Protein AF-A0A3P7IDC6-F1 (afdb_monomer_lite)

pLDDT: mean 89.92, std 10.46, range [49.69, 98.38]

Structure (mmCIF, N/CA/C/O backbone):
data_AF-A0A3P7IDC6-F1
#
_entry.id   AF-A0A3P7IDC6-F1
#
loop_
_atom_site.group_PDB
_atom_site.id
_atom_site.type_symbol
_atom_site.label_atom_id
_atom_site.label_alt_id
_atom_site.label_comp_id
_atom_site.label_asym_id
_atom_site.label_entity_id
_atom_site.label_seq_id
_atom_site.pdbx_PDB_ins_code
_atom_site.Cartn_x
_atom_site.Cartn_y
_atom_site.Cartn_z
_atom_site.occupancy
_atom_site.B_iso_or_equiv
_atom_site.auth_seq_id
_atom_site.auth_comp_id
_atom_site.auth_asym_id
_atom_site.auth_atom_id
_atom_site.pdbx_PDB_model_num
ATOM 1 N N . MET A 1 1 ? -12.350 12.494 -25.969 1.00 52.00 1 MET A N 1
ATOM 2 C CA . MET A 1 1 ? -11.230 13.427 -26.217 1.00 52.00 1 MET A CA 1
ATOM 3 C C . MET A 1 1 ? -10.038 12.573 -26.587 1.00 52.00 1 MET A C 1
ATOM 5 O O . MET A 1 1 ? -9.746 11.669 -25.822 1.00 52.00 1 MET A O 1
ATOM 9 N N . ASN A 1 2 ? -9.432 12.765 -27.758 1.00 49.69 2 ASN A N 1
ATOM 10 C CA . ASN A 1 2 ? -8.224 12.028 -28.135 1.00 49.69 2 ASN A CA 1
ATOM 11 C C . ASN A 1 2 ? -7.031 12.700 -27.450 1.00 49.69 2 ASN A C 1
ATOM 13 O O . ASN A 1 2 ? -6.863 13.905 -27.616 1.00 49.69 2 ASN A O 1
ATOM 17 N N . ASN A 1 3 ? -6.226 11.954 -26.692 1.00 56.03 3 ASN A N 1
ATOM 18 C CA . ASN A 1 3 ? -4.842 12.352 -26.443 1.00 56.03 3 ASN A CA 1
ATOM 19 C C . ASN A 1 3 ? -4.090 11.945 -27.713 1.00 56.03 3 ASN A C 1
ATOM 21 O O . ASN A 1 3 ? -3.964 10.740 -27.942 1.00 56.03 3 ASN A O 1
ATOM 25 N N . PRO A 1 4 ? -3.709 12.873 -28.605 1.00 55.84 4 PRO A N 1
ATOM 26 C CA . PRO A 1 4 ? -2.826 12.504 -29.698 1.00 55.84 4 PRO A CA 1
ATOM 27 C C . PRO A 1 4 ? -1.549 11.978 -29.039 1.00 55.84 4 PRO A C 1
ATOM 29 O O . PRO A 1 4 ? -0.903 12.714 -28.300 1.00 55.84 4 PRO A O 1
ATOM 32 N N . SER A 1 5 ? -1.270 10.684 -29.200 1.00 63.78 5 SER A N 1
ATOM 33 C CA . SER A 1 5 ? -0.071 10.041 -28.668 1.00 63.78 5 SER A CA 1
ATOM 34 C C . SER A 1 5 ? 1.147 10.720 -29.283 1.00 63.78 5 SER A C 1
ATOM 36 O O . SER A 1 5 ? 1.557 10.403 -30.396 1.00 63.78 5 SER A O 1
ATOM 38 N N . GLU A 1 6 ? 1.685 11.712 -28.587 1.00 76.12 6 GLU A N 1
ATOM 39 C CA . GLU A 1 6 ? 2.978 12.294 -28.898 1.00 76.12 6 GLU A CA 1
ATOM 40 C C . GLU A 1 6 ? 3.994 11.378 -28.234 1.00 76.12 6 GLU A C 1
ATOM 42 O O . GLU A 1 6 ? 4.300 11.548 -27.057 1.00 76.12 6 GLU A O 1
ATOM 47 N N . GLU A 1 7 ? 4.466 10.359 -28.956 1.00 83.38 7 GLU A N 1
ATOM 48 C CA . GLU A 1 7 ? 5.565 9.530 -28.467 1.00 83.38 7 GLU A CA 1
ATOM 49 C C . GLU A 1 7 ? 6.731 10.446 -28.069 1.00 83.38 7 GLU A C 1
ATOM 51 O O . GLU A 1 7 ? 7.390 11.065 -28.909 1.00 83.38 7 GLU A O 1
ATOM 56 N N . LYS A 1 8 ? 6.949 10.587 -26.761 1.00 92.06 8 LYS A N 1
ATOM 57 C CA . LYS A 1 8 ? 7.948 11.488 -26.197 1.00 92.06 8 LYS A CA 1
ATOM 58 C C . LYS A 1 8 ? 8.997 10.647 -25.511 1.00 92.06 8 LYS A C 1
ATOM 60 O O . LYS A 1 8 ? 8.681 9.924 -24.576 1.00 92.06 8 LYS A O 1
ATOM 65 N N . TYR A 1 9 ? 10.249 10.792 -25.928 1.00 95.00 9 TYR A N 1
ATOM 66 C CA . TYR A 1 9 ? 11.346 10.006 -25.381 1.00 95.00 9 TYR A CA 1
ATOM 67 C C . TYR A 1 9 ? 12.306 10.850 -24.545 1.00 95.00 9 TYR A C 1
ATOM 69 O O . TYR A 1 9 ? 12.718 11.935 -24.956 1.00 95.00 9 TYR A O 1
ATOM 77 N N . VAL A 1 10 ? 12.693 10.328 -23.380 1.00 94.88 10 VAL A N 1
ATOM 78 C CA . VAL A 1 10 ? 13.783 10.851 -22.543 1.00 94.88 10 VAL A CA 1
ATOM 79 C C . VAL A 1 10 ? 14.704 9.686 -22.213 1.00 94.88 10 VAL A C 1
ATOM 81 O O . VAL A 1 10 ? 14.255 8.670 -21.693 1.00 94.88 10 VAL A O 1
ATOM 84 N N . ASN A 1 11 ? 15.990 9.806 -22.554 1.00 94.88 11 ASN A N 1
ATOM 85 C CA . ASN A 1 11 ? 16.990 8.743 -22.377 1.00 94.88 11 ASN A CA 1
ATOM 86 C C . ASN A 1 11 ? 16.571 7.382 -22.975 1.00 94.88 11 ASN A C 1
ATOM 88 O O . ASN A 1 11 ? 16.894 6.334 -22.429 1.00 94.88 11 ASN A O 1
ATOM 92 N N . GLY A 1 12 ? 15.833 7.397 -24.090 1.00 94.31 12 GLY A N 1
ATOM 93 C CA . GLY A 1 12 ? 15.345 6.185 -24.758 1.00 94.31 12 GLY A CA 1
ATOM 94 C C . GLY A 1 12 ? 14.049 5.597 -24.187 1.00 94.31 12 GLY A C 1
ATOM 95 O O . GLY A 1 12 ? 13.524 4.649 -24.764 1.00 94.31 12 GLY A O 1
ATOM 96 N N . TRP A 1 13 ? 13.481 6.176 -23.126 1.00 95.69 13 TRP A N 1
ATOM 97 C CA . TRP A 1 13 ? 12.217 5.732 -22.531 1.00 95.69 13 TRP A CA 1
ATOM 98 C C . TRP A 1 13 ? 11.046 6.583 -23.001 1.00 95.69 13 TRP A C 1
ATOM 100 O O . TRP A 1 13 ? 11.150 7.810 -23.001 1.00 95.69 13 TRP A O 1
ATOM 110 N N . ASN A 1 14 ? 9.933 5.944 -23.378 1.00 94.00 14 ASN A N 1
ATOM 111 C CA . ASN A 1 14 ? 8.694 6.658 -23.674 1.00 94.00 14 ASN A CA 1
ATOM 112 C C . ASN A 1 14 ? 8.110 7.199 -22.363 1.00 94.00 14 ASN A C 1
ATOM 114 O O . ASN A 1 14 ? 7.761 6.426 -21.474 1.00 94.00 14 ASN A O 1
ATOM 118 N N . VAL A 1 15 ? 8.021 8.521 -22.261 1.00 93.81 15 VAL A N 1
ATOM 119 C CA . VAL A 1 15 ? 7.498 9.260 -21.109 1.00 93.81 15 VAL A CA 1
ATOM 120 C C . VAL A 1 15 ? 6.136 9.895 -21.385 1.00 93.81 15 VAL A C 1
ATOM 122 O O . VAL A 1 15 ? 5.702 10.769 -20.633 1.00 93.81 15 VAL A O 1
ATOM 125 N N . ASP A 1 16 ? 5.474 9.515 -22.478 1.00 91.69 16 ASP A N 1
ATOM 126 C CA . ASP A 1 16 ? 4.113 9.965 -22.741 1.00 91.69 16 ASP A CA 1
ATOM 127 C C . ASP A 1 16 ? 3.129 9.335 -21.750 1.00 91.69 16 ASP A C 1
ATOM 129 O O . ASP A 1 16 ? 3.219 8.162 -21.378 1.00 91.69 16 ASP A O 1
ATOM 133 N N . PHE A 1 17 ? 2.174 10.143 -21.311 1.00 89.38 17 PHE A N 1
ATOM 134 C CA . PHE A 1 17 ? 1.087 9.712 -20.451 1.00 89.38 17 PHE A CA 1
ATOM 135 C C . PHE A 1 17 ? -0.136 10.582 -20.700 1.00 89.38 17 PHE A C 1
ATOM 137 O O . PHE A 1 17 ? -0.076 11.683 -21.252 1.00 89.38 17 PHE A O 1
ATOM 144 N N . TRP A 1 18 ? -1.281 10.084 -20.255 1.00 86.00 18 TRP A N 1
ATOM 145 C CA . TRP A 1 18 ? -2.536 10.789 -20.415 1.00 86.00 18 TRP A CA 1
ATOM 146 C C . TRP A 1 18 ? -2.567 12.074 -19.569 1.00 86.00 18 TRP A C 1
ATOM 148 O O . TRP A 1 18 ? -2.647 12.022 -18.343 1.00 86.00 18 TRP A O 1
ATOM 158 N N . LYS A 1 19 ? -2.523 13.240 -20.225 1.00 84.38 19 LYS A N 1
ATOM 159 C CA . LYS A 1 19 ? -2.417 14.554 -19.556 1.00 84.38 19 LYS A CA 1
ATOM 160 C C . LYS A 1 19 ? -3.728 15.035 -18.914 1.00 84.38 19 LYS A C 1
ATOM 162 O O . LYS A 1 19 ? -3.704 15.951 -18.097 1.00 84.38 19 LYS A O 1
ATOM 167 N N . PHE A 1 20 ? -4.870 14.445 -19.272 1.00 84.50 20 PHE A N 1
ATOM 168 C CA . PHE A 1 20 ? -6.192 14.916 -18.844 1.00 84.50 20 PHE A CA 1
ATOM 169 C C . PHE A 1 20 ? -6.854 13.975 -17.841 1.00 84.50 20 PHE A C 1
ATOM 171 O O . PHE A 1 20 ? -7.368 12.924 -18.202 1.00 84.50 20 PHE A O 1
ATOM 178 N N . VAL A 1 21 ? -6.936 14.365 -16.577 1.00 79.56 21 VAL A N 1
ATOM 179 C CA . VAL A 1 21 ? -7.645 13.556 -15.579 1.00 79.56 21 VAL A CA 1
ATOM 180 C C . VAL A 1 21 ? -9.143 13.858 -15.630 1.00 79.56 21 VAL A C 1
ATOM 182 O O . VAL A 1 21 ? -9.556 14.993 -15.397 1.00 79.56 21 VAL A O 1
ATOM 185 N N . ASP A 1 22 ? -9.969 12.842 -15.893 1.00 79.31 22 ASP A N 1
ATOM 186 C CA . ASP A 1 22 ? -11.416 12.936 -15.672 1.00 79.31 22 ASP A CA 1
ATOM 187 C C . ASP A 1 22 ? -11.708 12.807 -14.171 1.00 79.31 22 ASP A C 1
ATOM 189 O O . ASP A 1 22 ? -11.886 11.714 -13.629 1.00 79.31 22 ASP A O 1
ATOM 193 N N . VAL A 1 23 ? -11.753 13.950 -13.485 1.00 75.00 23 VAL A N 1
ATOM 194 C CA . VAL A 1 23 ? -12.101 14.033 -12.058 1.00 75.00 23 VAL A CA 1
ATOM 195 C C . VAL A 1 23 ? -13.480 13.444 -11.743 1.00 75.00 23 VAL A C 1
ATOM 197 O O . VAL A 1 23 ? -13.696 12.975 -10.624 1.00 75.00 23 VAL A O 1
ATOM 200 N N . GLY A 1 24 ? -14.395 13.398 -12.718 1.00 73.06 24 GLY A N 1
ATOM 201 C CA . GLY A 1 24 ? -15.711 12.787 -12.561 1.00 73.06 24 GLY A CA 1
ATOM 202 C C . GLY A 1 24 ? -15.651 11.269 -12.394 1.00 73.06 24 GLY A C 1
ATOM 203 O O . GLY A 1 24 ? -16.515 10.706 -11.724 1.00 73.06 24 GLY A O 1
ATOM 204 N N . GLN A 1 25 ? -14.630 10.591 -12.933 1.00 67.06 25 GLN A N 1
ATOM 205 C CA . GLN A 1 25 ? -14.412 9.165 -12.663 1.00 67.06 25 GLN A CA 1
ATOM 206 C C . GLN A 1 25 ? -13.895 8.918 -11.246 1.00 67.06 25 GLN A C 1
ATOM 208 O O . GLN A 1 25 ? -14.379 8.000 -10.585 1.00 67.06 25 GLN A O 1
ATOM 213 N N . SER A 1 26 ? -12.979 9.752 -10.749 1.00 62.59 26 SER A N 1
ATOM 214 C CA . SER A 1 26 ? -12.437 9.619 -9.388 1.00 62.59 26 SER A CA 1
ATOM 215 C C . SER A 1 26 ? -13.513 9.783 -8.309 1.00 62.59 26 SER A C 1
ATOM 217 O O . SER A 1 26 ? -13.454 9.123 -7.277 1.00 62.59 26 SER A O 1
ATOM 219 N N . GLN A 1 27 ? -14.541 10.601 -8.562 1.00 62.53 27 GLN A N 1
ATOM 220 C CA . GLN A 1 27 ? -15.673 10.802 -7.646 1.00 62.53 27 GLN A CA 1
ATOM 221 C C . GLN A 1 27 ? -16.686 9.643 -7.621 1.00 62.53 27 GLN A C 1
ATOM 223 O O . GLN A 1 27 ? -17.597 9.648 -6.796 1.00 62.53 27 GLN A O 1
ATOM 228 N N . ARG A 1 28 ? -16.557 8.635 -8.496 1.00 63.75 28 ARG A N 1
ATOM 229 C CA . ARG A 1 28 ? -17.474 7.477 -8.528 1.00 63.75 28 ARG A CA 1
ATOM 230 C C . ARG A 1 28 ? -17.140 6.405 -7.498 1.00 63.75 28 ARG A C 1
ATOM 232 O O . ARG A 1 28 ? -17.927 5.479 -7.309 1.00 63.75 28 ARG A O 1
ATOM 239 N N . ILE A 1 29 ? -15.988 6.505 -6.841 1.00 70.44 29 ILE A N 1
ATOM 240 C CA . ILE A 1 29 ? -15.584 5.557 -5.809 1.00 70.44 29 ILE A CA 1
ATOM 241 C C . ILE A 1 29 ? -16.260 5.990 -4.502 1.00 70.44 29 ILE A C 1
ATOM 243 O O . ILE A 1 29 ? -15.748 6.831 -3.775 1.00 70.44 29 ILE A O 1
ATOM 247 N N . GLY A 1 30 ? -17.433 5.422 -4.207 1.00 79.56 30 GLY A N 1
ATOM 248 C CA . GLY A 1 30 ? -18.187 5.655 -2.964 1.00 79.56 30 GLY A CA 1
ATOM 249 C C . GLY A 1 30 ? -17.567 5.003 -1.719 1.00 79.56 30 GLY A C 1
ATOM 250 O O . GLY A 1 30 ? -18.303 4.559 -0.842 1.00 79.56 30 GLY A O 1
ATOM 251 N N . ILE A 1 31 ? -16.237 4.889 -1.686 1.00 85.81 31 ILE A N 1
ATOM 252 C CA . ILE A 1 31 ? -15.441 4.255 -0.631 1.00 85.81 31 ILE A CA 1
ATOM 253 C C . ILE A 1 31 ? -14.673 5.361 0.094 1.00 85.81 31 ILE A C 1
ATOM 255 O O . ILE A 1 31 ? -14.036 6.198 -0.546 1.00 85.81 31 ILE A O 1
ATOM 259 N N . SER A 1 32 ? -14.724 5.369 1.423 1.00 85.56 32 SER A N 1
ATOM 260 C CA . SER A 1 32 ? -14.003 6.351 2.237 1.00 85.56 32 SER A CA 1
ATOM 261 C C . SER A 1 32 ? -12.484 6.153 2.165 1.00 85.56 32 SER A C 1
ATOM 263 O O . SER A 1 32 ? -11.981 5.049 1.942 1.00 85.56 32 SER A O 1
ATOM 265 N N . THR A 1 33 ? -11.716 7.208 2.445 1.00 87.31 33 THR A N 1
ATOM 266 C CA . THR A 1 33 ? -10.247 7.120 2.544 1.00 87.31 33 THR A CA 1
ATOM 267 C C . THR A 1 33 ? -9.795 6.073 3.565 1.00 87.31 33 THR A C 1
ATOM 269 O O . THR A 1 33 ? -8.800 5.387 3.342 1.00 87.31 33 THR A O 1
ATOM 272 N N . TYR A 1 34 ? -10.533 5.919 4.669 1.00 90.12 34 TYR A N 1
ATOM 273 C CA . TYR A 1 34 ? -10.258 4.889 5.670 1.00 90.12 34 TYR A CA 1
ATOM 274 C C . TYR A 1 34 ? -10.388 3.483 5.074 1.00 90.12 34 TYR A C 1
ATOM 276 O O . TYR A 1 34 ? -9.469 2.678 5.197 1.00 90.12 34 TYR A O 1
ATOM 284 N N . GLU A 1 35 ? -11.493 3.196 4.383 1.00 89.12 35 GLU A N 1
ATOM 285 C CA . GLU A 1 35 ? -11.718 1.894 3.746 1.00 89.12 35 GLU A CA 1
ATOM 286 C C . GLU A 1 35 ? -10.679 1.607 2.652 1.00 89.12 35 GLU A C 1
ATOM 288 O O . GLU A 1 35 ? -10.165 0.490 2.583 1.00 89.12 35 GLU A O 1
ATOM 293 N N . LEU A 1 36 ? -10.299 2.613 1.851 1.00 92.12 36 LEU A N 1
ATOM 294 C CA . LEU A 1 36 ? -9.213 2.488 0.870 1.00 92.12 36 LEU A CA 1
ATOM 295 C C . LEU A 1 36 ? -7.877 2.142 1.540 1.00 92.12 36 LEU A C 1
ATOM 297 O O . LEU A 1 36 ? -7.150 1.273 1.059 1.00 92.12 36 LEU A O 1
ATOM 301 N N . PHE A 1 37 ? -7.557 2.789 2.661 1.00 93.44 37 PHE A N 1
ATOM 302 C CA . PHE A 1 37 ? -6.313 2.546 3.385 1.00 93.44 37 PHE A CA 1
ATOM 303 C C . PHE A 1 37 ? -6.278 1.158 4.040 1.00 93.44 37 PHE A C 1
ATOM 305 O O . PHE A 1 37 ? -5.277 0.448 3.930 1.00 93.44 37 PHE A O 1
ATOM 312 N N . VAL A 1 38 ? -7.380 0.724 4.659 1.00 93.25 38 VAL A N 1
ATOM 313 C CA . VAL A 1 38 ? -7.501 -0.639 5.202 1.00 93.25 38 VAL A CA 1
ATOM 314 C C . VAL A 1 38 ? -7.386 -1.676 4.084 1.00 93.25 38 VAL A C 1
ATOM 316 O O . VAL A 1 38 ? -6.645 -2.645 4.234 1.00 93.25 38 VAL A O 1
ATOM 319 N N . GLY A 1 39 ? -8.044 -1.448 2.943 1.00 95.31 39 GLY A N 1
ATOM 320 C CA . GLY A 1 39 ? -7.942 -2.317 1.769 1.00 95.31 39 GLY A CA 1
ATOM 321 C C . GLY A 1 39 ? -6.520 -2.398 1.208 1.00 95.31 39 GLY A C 1
ATOM 322 O O . GLY A 1 39 ? -6.059 -3.481 0.853 1.00 95.31 39 GLY A O 1
ATOM 323 N N . PHE A 1 40 ? -5.785 -1.284 1.189 1.00 96.06 40 PHE A N 1
ATOM 324 C CA . PHE A 1 40 ? -4.369 -1.257 0.812 1.00 96.06 40 PHE A CA 1
ATOM 325 C C . PHE A 1 40 ? -3.506 -2.118 1.751 1.00 96.06 40 PHE A C 1
ATOM 327 O O . PHE A 1 40 ? -2.720 -2.946 1.278 1.00 96.06 40 PHE A O 1
ATOM 334 N N . LEU A 1 41 ? -3.672 -1.964 3.071 1.00 96.25 41 LEU A N 1
ATOM 335 C CA . LEU A 1 41 ? -2.954 -2.760 4.070 1.00 96.25 41 LEU A CA 1
ATOM 336 C C . LEU A 1 41 ? -3.291 -4.252 3.956 1.00 96.25 41 LEU A C 1
ATOM 338 O O . LEU A 1 41 ? -2.392 -5.092 4.006 1.00 96.25 41 LEU A O 1
ATOM 342 N N . ASP A 1 42 ? -4.568 -4.592 3.780 1.00 96.44 42 ASP A N 1
ATOM 343 C CA . ASP A 1 42 ? -5.037 -5.965 3.587 1.00 96.44 42 ASP A CA 1
ATOM 344 C C . ASP A 1 42 ? -4.423 -6.594 2.333 1.00 96.44 42 ASP A C 1
ATOM 346 O O . ASP A 1 42 ? -3.753 -7.629 2.410 1.00 96.44 42 ASP A O 1
ATOM 350 N N . TYR A 1 43 ? -4.531 -5.904 1.195 1.00 97.19 43 TYR A N 1
ATOM 351 C CA . TYR A 1 43 ? -4.004 -6.380 -0.075 1.00 97.19 43 TYR A CA 1
ATOM 352 C C . TYR A 1 43 ? -2.499 -6.651 -0.011 1.00 97.19 43 TYR A C 1
ATOM 354 O O . TYR A 1 43 ? -2.056 -7.764 -0.297 1.00 97.19 43 TYR A O 1
ATOM 362 N N . PHE A 1 44 ? -1.699 -5.670 0.410 1.00 97.19 44 PHE A N 1
ATOM 363 C CA . PHE A 1 44 ? -0.242 -5.804 0.396 1.00 97.19 44 PHE A CA 1
ATOM 364 C C . PHE A 1 44 ? 0.333 -6.599 1.569 1.00 97.19 44 PHE A C 1
ATOM 366 O O . PHE A 1 44 ? 1.495 -6.982 1.513 1.00 97.19 44 PHE A O 1
ATOM 373 N N . SER A 1 45 ? -0.422 -6.891 2.626 1.00 95.94 45 SER A N 1
ATOM 374 C CA . SER A 1 45 ? 0.087 -7.757 3.702 1.00 95.94 45 SER A CA 1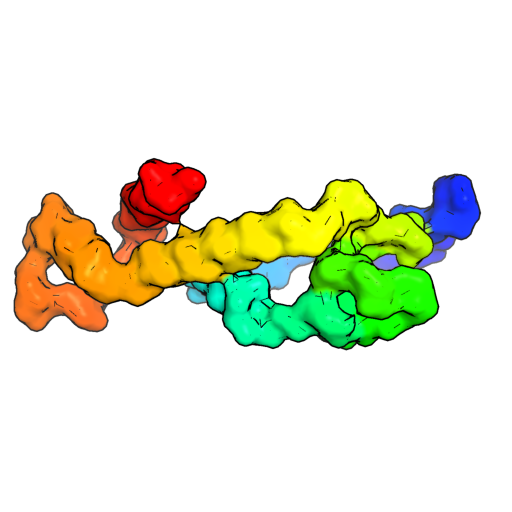
ATOM 375 C C . SER A 1 45 ? -0.305 -9.228 3.530 1.00 95.94 45 SER A C 1
ATOM 377 O O . SER A 1 45 ? 0.470 -10.102 3.948 1.00 95.94 45 SER A O 1
ATOM 379 N N . ALA A 1 46 ? -1.456 -9.505 2.901 1.00 94.62 46 ALA A N 1
ATOM 380 C CA . ALA A 1 46 ? -2.054 -10.840 2.849 1.00 94.62 46 ALA A CA 1
ATOM 381 C C . ALA A 1 46 ? -2.303 -11.393 1.434 1.00 94.62 46 ALA A C 1
ATOM 383 O O . ALA A 1 46 ? -2.221 -12.607 1.256 1.00 94.62 46 ALA A O 1
ATOM 384 N N . HIS A 1 47 ? -2.578 -10.552 0.431 1.00 96.19 47 HIS A N 1
ATOM 385 C CA . HIS A 1 47 ? -3.050 -11.017 -0.883 1.00 96.19 47 HIS A CA 1
ATOM 386 C C . HIS A 1 47 ? -2.020 -10.888 -2.010 1.00 96.19 47 HIS A C 1
ATOM 388 O O . HIS A 1 47 ? -1.954 -11.753 -2.886 1.00 96.19 47 HIS A O 1
ATOM 394 N N . PHE A 1 48 ? -1.207 -9.831 -2.013 1.00 97.31 48 PHE A N 1
ATOM 395 C CA . PHE A 1 48 ? -0.220 -9.613 -3.063 1.00 97.31 48 PHE A CA 1
ATOM 396 C C . PHE A 1 48 ? 0.908 -10.655 -2.988 1.00 97.31 48 PHE A C 1
ATOM 398 O O . PHE A 1 48 ? 1.618 -10.774 -1.986 1.00 97.31 48 PHE A O 1
ATOM 405 N N . GLN A 1 49 ? 1.090 -11.409 -4.073 1.00 96.94 49 GLN A N 1
ATOM 406 C CA . GLN A 1 49 ? 2.128 -12.436 -4.193 1.00 96.94 49 GLN A CA 1
ATOM 407 C C . GLN A 1 49 ? 3.460 -11.794 -4.590 1.00 96.94 49 GLN A C 1
ATOM 409 O O . GLN A 1 49 ? 3.813 -11.769 -5.769 1.00 96.94 49 GLN A O 1
ATOM 414 N N . PHE A 1 50 ? 4.184 -11.238 -3.614 1.00 97.12 50 PHE A N 1
ATOM 415 C CA . PHE A 1 50 ? 5.468 -10.568 -3.856 1.00 97.12 50 PHE A CA 1
ATOM 416 C C . PHE A 1 50 ? 6.523 -11.467 -4.481 1.00 97.12 50 PHE A C 1
ATOM 418 O O . PHE A 1 50 ? 7.402 -10.958 -5.150 1.00 97.12 50 PHE A O 1
ATOM 425 N N . ASP A 1 51 ? 6.471 -12.775 -4.271 1.00 95.62 51 ASP A N 1
ATOM 426 C CA . ASP A 1 51 ? 7.363 -13.758 -4.883 1.00 95.62 51 ASP A CA 1
ATOM 427 C C . ASP A 1 51 ? 7.112 -13.910 -6.391 1.00 95.62 51 ASP A C 1
ATOM 429 O O . ASP A 1 51 ? 8.050 -14.139 -7.154 1.00 95.62 51 ASP A O 1
ATOM 433 N N . LYS A 1 52 ? 5.866 -13.707 -6.832 1.00 97.00 52 LYS A N 1
ATOM 434 C CA . LYS A 1 52 ? 5.435 -13.918 -8.218 1.00 97.00 52 LYS A CA 1
ATOM 435 C C . LYS A 1 52 ? 5.281 -12.634 -9.025 1.00 97.00 52 LYS A C 1
ATOM 437 O O . LYS A 1 52 ? 5.603 -12.629 -10.211 1.00 97.00 52 LYS A O 1
ATOM 442 N N . HIS A 1 53 ? 4.763 -11.567 -8.428 1.00 97.81 53 HIS A N 1
ATOM 443 C CA . HIS A 1 53 ? 4.346 -10.364 -9.147 1.00 97.81 53 HIS A CA 1
ATOM 444 C C . HIS A 1 53 ? 5.210 -9.144 -8.814 1.00 97.81 53 HIS A C 1
ATOM 446 O O . HIS A 1 53 ? 5.814 -9.048 -7.746 1.00 97.81 53 HIS A O 1
ATOM 452 N N . MET A 1 54 ? 5.254 -8.202 -9.754 1.00 97.00 54 MET A N 1
ATOM 453 C CA . MET A 1 54 ? 5.817 -6.864 -9.575 1.00 97.00 54 MET A CA 1
ATOM 454 C C . MET A 1 54 ? 4.698 -5.843 -9.347 1.00 97.00 54 MET A C 1
ATOM 456 O O . MET A 1 54 ? 3.599 -5.983 -9.889 1.00 97.00 54 MET A O 1
ATOM 460 N N . VAL A 1 55 ? 4.989 -4.799 -8.576 1.00 97.62 55 VAL A N 1
ATOM 461 C CA . VAL A 1 55 ? 4.135 -3.611 -8.474 1.00 97.62 55 VAL A CA 1
ATOM 462 C C . VAL A 1 55 ? 4.450 -2.700 -9.660 1.00 97.62 55 VAL A C 1
ATOM 464 O O . VAL A 1 55 ? 5.612 -2.369 -9.882 1.00 97.62 55 VAL A O 1
ATOM 467 N N . GLN A 1 56 ? 3.434 -2.326 -10.438 1.00 95.94 56 GLN A N 1
ATOM 468 C CA . GLN A 1 56 ? 3.561 -1.443 -11.603 1.00 95.94 56 GLN A CA 1
ATOM 469 C C . GLN A 1 56 ? 2.219 -0.762 -11.910 1.00 95.94 56 GLN A C 1
ATOM 471 O O . GLN A 1 56 ? 1.177 -1.241 -11.463 1.00 95.94 56 GLN A O 1
ATOM 476 N N . ILE A 1 57 ? 2.250 0.328 -12.684 1.00 96.31 57 ILE A N 1
ATOM 477 C CA . ILE A 1 57 ? 1.058 1.136 -13.009 1.00 96.31 57 ILE A CA 1
ATOM 478 C C . ILE A 1 57 ? 0.830 1.361 -14.514 1.00 96.31 57 ILE A C 1
ATOM 480 O O . ILE A 1 57 ? -0.135 2.018 -14.888 1.00 96.31 57 ILE A O 1
ATOM 484 N N . ASN A 1 58 ? 1.689 0.827 -15.388 1.00 92.69 58 ASN A N 1
ATOM 485 C CA . ASN A 1 58 ? 1.569 0.979 -16.844 1.00 92.69 58 ASN A CA 1
ATOM 486 C C . ASN A 1 58 ? 0.358 0.245 -17.416 1.00 92.69 58 ASN A C 1
ATOM 488 O O . ASN A 1 58 ? -0.281 0.718 -18.351 1.00 92.69 58 ASN A O 1
ATOM 492 N N . THR A 1 59 ? 0.095 -0.952 -16.897 1.00 90.25 59 THR A N 1
ATOM 493 C CA . THR A 1 59 ? -0.949 -1.846 -17.397 1.00 90.25 59 THR A CA 1
ATOM 494 C C . THR A 1 59 ? -1.892 -2.253 -16.274 1.00 90.25 59 THR A C 1
ATOM 496 O O . THR A 1 59 ? -1.436 -2.457 -15.150 1.00 90.25 59 THR A O 1
ATOM 499 N N . PRO A 1 60 ? -3.193 -2.428 -16.532 1.00 89.94 60 PRO A N 1
ATOM 500 C CA . PRO A 1 60 ? -4.094 -2.985 -15.533 1.00 89.94 60 PRO A CA 1
ATOM 501 C C . PRO A 1 60 ? -3.680 -4.403 -15.112 1.00 89.94 60 PRO A C 1
ATOM 503 O O . PRO A 1 60 ? -3.238 -5.203 -15.936 1.00 89.94 60 PRO A O 1
ATOM 506 N N . GLY A 1 61 ? -3.890 -4.731 -13.837 1.00 91.25 61 GLY A N 1
ATOM 507 C CA . GLY A 1 61 ? -3.697 -6.080 -13.302 1.00 91.25 61 GLY A CA 1
ATOM 508 C C . GLY A 1 61 ? -2.276 -6.405 -12.827 1.00 91.25 61 GLY A C 1
ATOM 509 O O . GLY A 1 61 ? -1.361 -5.580 -12.846 1.00 91.25 61 GLY A O 1
ATOM 510 N N . ASN A 1 62 ? -2.116 -7.642 -12.352 1.00 93.06 62 ASN A N 1
ATOM 511 C CA . ASN A 1 62 ? -0.855 -8.141 -11.810 1.00 93.06 62 ASN A CA 1
ATOM 512 C C . ASN A 1 62 ? 0.088 -8.576 -12.934 1.00 93.06 62 ASN A C 1
ATOM 514 O O . ASN A 1 62 ? -0.301 -9.335 -13.821 1.00 93.06 62 ASN A O 1
ATOM 518 N N . VAL A 1 63 ? 1.350 -8.151 -12.855 1.00 95.19 63 VAL A N 1
ATOM 519 C CA . VAL A 1 63 ? 2.388 -8.509 -13.831 1.00 95.19 63 VAL A CA 1
ATOM 520 C C . VAL A 1 63 ? 3.399 -9.433 -13.163 1.00 95.19 63 VAL A C 1
ATOM 522 O O . VAL A 1 63 ? 3.866 -9.160 -12.059 1.00 95.19 63 VAL A O 1
ATOM 525 N N . VAL A 1 64 ? 3.716 -10.554 -13.810 1.00 96.50 64 VAL A N 1
ATOM 526 C CA . VAL A 1 64 ? 4.632 -11.579 -13.285 1.00 96.50 64 VAL A CA 1
ATOM 527 C C . VAL A 1 64 ? 6.079 -11.106 -13.403 1.00 96.50 64 VAL A C 1
ATOM 529 O O . VAL A 1 64 ? 6.461 -10.540 -14.424 1.00 96.50 64 VAL A O 1
ATOM 532 N N . LYS A 1 65 ? 6.893 -11.348 -12.371 1.00 96.25 65 LYS A N 1
ATOM 533 C CA . LYS A 1 65 ? 8.338 -11.082 -12.387 1.00 96.25 65 LYS A CA 1
ATOM 534 C C . LYS A 1 65 ? 9.026 -11.824 -13.530 1.00 96.25 65 LYS A C 1
ATOM 536 O O . LYS A 1 65 ? 8.617 -12.916 -13.905 1.00 96.25 65 LYS A O 1
ATOM 541 N N . MET A 1 66 ? 10.106 -11.246 -14.049 1.00 93.50 66 MET A N 1
ATOM 542 C CA . MET A 1 66 ? 10.880 -11.831 -15.144 1.00 93.50 66 MET A CA 1
ATOM 543 C C . MET A 1 66 ? 12.384 -11.622 -14.939 1.00 93.50 66 MET A C 1
ATOM 545 O O . MET A 1 66 ? 12.815 -10.674 -14.278 1.00 93.50 66 MET A O 1
ATOM 549 N N . GLY A 1 67 ? 13.192 -12.512 -15.523 1.00 93.88 67 GLY A N 1
ATOM 550 C CA . GLY A 1 67 ? 14.650 -12.382 -15.591 1.00 93.88 67 GLY A CA 1
ATOM 551 C C . GLY A 1 67 ? 15.321 -12.163 -14.231 1.00 93.88 67 GLY A C 1
ATOM 552 O O . GLY A 1 67 ? 15.149 -12.942 -13.295 1.00 93.88 67 GLY A O 1
ATOM 553 N N . ARG A 1 68 ? 16.101 -11.083 -14.113 1.00 93.06 68 ARG A N 1
ATOM 554 C CA . ARG A 1 68 ? 16.868 -10.769 -12.893 1.00 93.06 68 ARG A CA 1
ATOM 555 C C . ARG A 1 68 ? 15.999 -10.519 -11.657 1.00 93.06 68 ARG A C 1
ATOM 557 O O . ARG A 1 68 ? 16.481 -10.660 -10.538 1.00 93.06 68 ARG A O 1
ATOM 564 N N . TRP A 1 69 ? 14.723 -10.183 -11.841 1.00 95.75 69 TRP A N 1
ATOM 565 C CA . TRP A 1 69 ? 13.830 -9.816 -10.745 1.00 95.75 69 TRP A CA 1
ATOM 566 C C . TRP A 1 69 ? 13.285 -10.999 -9.947 1.00 95.75 69 TRP A C 1
ATOM 568 O O . TRP A 1 69 ? 12.766 -10.782 -8.855 1.00 95.75 69 TRP A O 1
ATOM 578 N N . TYR A 1 70 ? 13.448 -12.242 -10.419 1.00 95.12 70 TYR A N 1
ATOM 579 C CA . TYR A 1 70 ? 13.039 -13.433 -9.659 1.00 95.12 70 TYR A CA 1
ATOM 580 C C . TYR A 1 70 ? 13.704 -13.531 -8.281 1.00 95.12 70 TYR A C 1
ATOM 582 O O . TYR A 1 70 ? 13.133 -14.121 -7.371 1.00 95.12 70 TYR A O 1
ATOM 590 N N . ARG A 1 71 ? 14.898 -12.947 -8.120 1.00 93.31 71 ARG A N 1
ATOM 591 C CA . ARG A 1 71 ? 15.653 -12.957 -6.859 1.00 93.31 71 ARG A CA 1
ATOM 592 C C . ARG A 1 71 ? 15.381 -11.745 -5.969 1.00 93.31 71 ARG A C 1
ATOM 594 O O . ARG A 1 71 ? 15.855 -11.718 -4.842 1.00 93.31 71 ARG A O 1
ATOM 601 N N . CYS A 1 72 ? 14.670 -10.734 -6.466 1.00 97.19 72 CYS A N 1
ATOM 602 C CA . CYS A 1 72 ? 14.365 -9.543 -5.683 1.00 97.19 72 CYS A CA 1
ATOM 603 C C . CYS A 1 72 ? 13.193 -9.848 -4.741 1.00 97.19 72 CYS A C 1
ATOM 605 O O . CYS A 1 72 ? 12.148 -10.269 -5.242 1.00 97.19 72 CYS A O 1
ATOM 607 N N . PRO A 1 73 ? 13.297 -9.598 -3.426 1.00 97.38 73 PRO A N 1
ATOM 608 C CA . PRO A 1 73 ? 12.180 -9.809 -2.503 1.00 97.38 73 PRO A CA 1
ATOM 609 C C . PRO A 1 73 ? 10.975 -8.916 -2.834 1.00 97.38 73 PRO A C 1
ATOM 611 O O . PRO A 1 73 ? 9.826 -9.355 -2.793 1.00 97.38 73 PRO A O 1
ATOM 614 N N . LEU A 1 74 ? 11.250 -7.683 -3.268 1.00 98.06 74 LEU A N 1
ATOM 615 C CA . LEU A 1 74 ? 10.273 -6.690 -3.695 1.00 98.06 74 LEU A CA 1
ATOM 616 C C . LEU A 1 74 ? 10.670 -6.109 -5.054 1.00 98.06 74 LEU A C 1
ATOM 618 O O . LEU A 1 74 ? 11.838 -5.806 -5.301 1.00 98.06 74 LEU A O 1
ATOM 622 N N . VAL A 1 75 ? 9.684 -5.945 -5.935 1.00 98.25 75 VAL A N 1
ATOM 623 C CA . VAL A 1 75 ? 9.862 -5.277 -7.227 1.00 98.25 75 VAL A CA 1
ATOM 624 C C . VAL A 1 75 ? 8.789 -4.216 -7.372 1.00 98.25 75 VAL A C 1
ATOM 626 O O . VAL A 1 75 ? 7.602 -4.543 -7.430 1.00 98.25 75 VAL A O 1
ATOM 629 N N . ILE A 1 76 ? 9.223 -2.964 -7.445 1.00 98.25 76 ILE A N 1
ATOM 630 C CA . ILE A 1 76 ? 8.392 -1.819 -7.807 1.00 98.25 76 ILE A CA 1
ATOM 631 C C . ILE A 1 76 ? 8.994 -1.271 -9.095 1.00 98.25 76 ILE A C 1
ATOM 633 O O . ILE A 1 76 ? 10.066 -0.672 -9.069 1.00 98.25 76 ILE A O 1
ATOM 637 N N . ARG A 1 77 ? 8.354 -1.556 -10.228 1.00 97.62 77 ARG A N 1
ATOM 638 C CA . ARG A 1 77 ? 8.859 -1.146 -11.538 1.00 97.62 77 ARG A CA 1
ATOM 639 C C . ARG A 1 77 ? 8.569 0.334 -11.754 1.00 97.62 77 ARG A C 1
ATOM 641 O O . ARG A 1 77 ? 7.429 0.763 -11.561 1.00 97.62 77 ARG A O 1
ATOM 648 N N . ASP A 1 78 ? 9.578 1.083 -12.179 1.00 97.31 78 ASP A N 1
ATOM 649 C CA . ASP A 1 78 ? 9.390 2.465 -12.612 1.00 97.31 78 ASP A CA 1
ATOM 650 C C . ASP A 1 78 ? 8.413 2.528 -13.811 1.00 97.31 78 ASP A C 1
ATOM 652 O O . ASP A 1 78 ? 8.464 1.668 -14.698 1.00 97.31 78 ASP A O 1
ATOM 656 N N . PRO A 1 79 ? 7.473 3.491 -13.851 1.00 96.38 79 PRO A N 1
ATOM 657 C CA . PRO A 1 79 ? 6.494 3.583 -14.930 1.00 96.38 79 PRO A CA 1
ATOM 658 C C . PRO A 1 79 ? 7.091 3.975 -16.287 1.00 96.38 79 PRO A C 1
ATOM 660 O O . PRO A 1 79 ? 6.412 3.818 -17.296 1.00 96.38 79 PRO A O 1
ATOM 663 N N . PHE A 1 80 ? 8.322 4.469 -16.354 1.00 96.25 80 PHE A N 1
ATOM 664 C CA . PHE A 1 80 ? 8.955 4.868 -17.607 1.00 96.25 80 PHE A CA 1
ATOM 665 C C . PHE A 1 80 ? 10.212 4.051 -17.869 1.00 96.25 80 PHE A C 1
ATOM 667 O O . PHE A 1 80 ? 10.326 3.429 -18.922 1.00 96.25 80 PHE A O 1
ATOM 674 N N . GLU A 1 81 ? 11.122 3.988 -16.900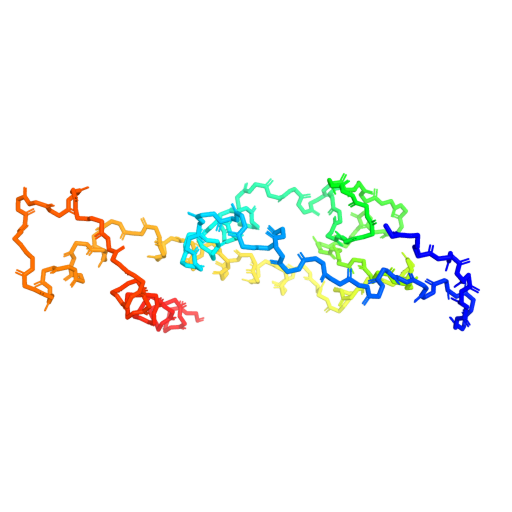 1.00 96.19 81 GLU A N 1
ATOM 675 C CA . GLU A 1 81 ? 12.343 3.196 -16.984 1.00 96.19 81 GLU A CA 1
ATOM 676 C C . GLU A 1 81 ? 12.048 1.728 -16.644 1.00 96.19 81 GLU A C 1
ATOM 678 O O . GLU A 1 81 ? 12.277 1.261 -15.532 1.00 96.19 81 GLU A O 1
ATOM 683 N N . LEU A 1 82 ? 11.506 0.971 -17.603 1.00 92.88 82 LEU A N 1
ATOM 684 C CA . LEU A 1 82 ? 10.929 -0.358 -17.346 1.00 92.88 82 LEU A CA 1
ATOM 685 C C . LEU A 1 82 ? 11.929 -1.403 -16.834 1.00 92.88 82 LEU A C 1
ATOM 687 O O . LEU A 1 82 ? 11.503 -2.432 -16.319 1.00 92.88 82 LEU A O 1
ATOM 691 N N . ASP A 1 83 ? 13.231 -1.154 -16.947 1.00 93.06 83 ASP A N 1
ATOM 692 C CA . ASP A 1 83 ? 14.277 -2.012 -16.392 1.00 93.06 83 ASP A CA 1
ATOM 693 C C . ASP A 1 83 ? 14.665 -1.640 -14.948 1.00 93.06 83 ASP A C 1
ATOM 695 O O . ASP A 1 83 ? 15.374 -2.401 -14.279 1.00 93.06 83 ASP A O 1
ATOM 699 N N . HIS A 1 84 ? 14.180 -0.520 -14.418 1.00 96.50 84 HIS A N 1
ATOM 700 C CA . HIS A 1 84 ? 14.515 -0.025 -13.089 1.00 96.50 84 HIS A CA 1
ATOM 701 C C . HIS A 1 84 ? 13.533 -0.541 -12.027 1.00 96.50 84 HIS A C 1
ATOM 703 O O . HIS A 1 84 ? 12.316 -0.358 -12.097 1.00 96.50 84 HIS A O 1
ATOM 709 N N . ASN A 1 85 ? 14.089 -1.207 -11.010 1.00 97.75 85 ASN A N 1
ATOM 710 C CA . ASN A 1 85 ? 13.374 -1.563 -9.789 1.00 97.75 85 ASN A CA 1
ATOM 711 C C . ASN A 1 85 ? 13.622 -0.484 -8.725 1.00 97.75 85 ASN A C 1
ATOM 713 O O . ASN A 1 85 ? 14.709 -0.431 -8.151 1.00 97.75 85 ASN A O 1
ATOM 717 N N . LEU A 1 86 ? 12.599 0.301 -8.391 1.00 98.38 86 LEU A N 1
ATOM 718 C CA . LEU A 1 86 ? 12.659 1.336 -7.352 1.00 98.38 86 LEU A CA 1
ATOM 719 C C . LEU A 1 86 ? 12.952 0.764 -5.954 1.00 98.38 86 LEU A C 1
ATOM 721 O O . LEU A 1 86 ? 13.396 1.482 -5.064 1.00 98.38 86 LEU A O 1
ATOM 725 N N . ALA A 1 87 ? 12.740 -0.540 -5.757 1.00 97.94 87 ALA A N 1
ATOM 726 C CA . ALA A 1 87 ? 13.068 -1.257 -4.530 1.00 97.94 87 ALA A CA 1
ATOM 727 C C . ALA A 1 87 ? 14.419 -1.999 -4.599 1.00 97.94 87 ALA A C 1
ATOM 729 O O . ALA A 1 87 ? 14.648 -2.897 -3.792 1.00 97.94 87 ALA A O 1
ATOM 730 N N . GLN A 1 88 ? 15.327 -1.673 -5.533 1.00 96.06 88 GLN A N 1
ATOM 731 C CA . GLN A 1 88 ? 16.584 -2.430 -5.692 1.00 96.06 88 GLN A CA 1
ATOM 732 C C . GLN A 1 88 ? 17.483 -2.434 -4.445 1.00 96.06 88 GLN A C 1
ATOM 734 O O . GLN A 1 88 ? 18.278 -3.353 -4.277 1.00 96.06 88 GLN A O 1
ATOM 739 N N . GLY A 1 89 ? 17.373 -1.409 -3.594 1.00 95.94 89 GLY A N 1
ATOM 740 C CA . GLY A 1 89 ? 18.123 -1.307 -2.340 1.00 95.94 89 GLY A CA 1
ATOM 741 C C . GLY A 1 89 ? 17.484 -2.050 -1.164 1.00 95.94 89 GLY A C 1
ATOM 742 O O . GLY A 1 89 ? 18.052 -2.057 -0.079 1.00 95.94 89 GLY A O 1
ATOM 743 N N . VAL A 1 90 ? 16.302 -2.645 -1.351 1.00 97.44 90 VAL A N 1
ATOM 744 C CA . VAL A 1 90 ? 15.608 -3.405 -0.309 1.00 97.44 90 VAL A CA 1
ATOM 745 C C . VAL A 1 90 ? 16.108 -4.843 -0.346 1.00 97.44 90 VAL A C 1
ATOM 747 O O . VAL A 1 90 ? 15.753 -5.618 -1.237 1.00 97.44 90 VAL A O 1
ATOM 750 N N . ASP A 1 91 ? 16.932 -5.195 0.634 1.00 97.38 91 ASP A N 1
ATOM 751 C CA . ASP A 1 91 ? 17.345 -6.575 0.849 1.00 97.38 91 ASP A CA 1
ATOM 752 C C . ASP A 1 91 ? 16.234 -7.417 1.507 1.00 97.38 91 ASP A C 1
ATOM 754 O O . ASP A 1 91 ? 15.130 -6.951 1.803 1.00 97.38 91 ASP A O 1
ATOM 758 N N . GLU A 1 92 ? 16.513 -8.703 1.707 1.00 97.56 92 GLU A N 1
ATOM 759 C CA . GLU A 1 92 ? 15.550 -9.644 2.278 1.00 97.56 92 GLU A CA 1
ATOM 760 C C . GLU A 1 92 ? 15.198 -9.313 3.741 1.00 97.56 92 GLU A C 1
ATOM 762 O O . GLU A 1 92 ? 14.071 -9.548 4.178 1.00 97.56 92 GLU A O 1
ATOM 767 N N . GLU A 1 93 ? 16.137 -8.769 4.517 1.00 97.88 93 GLU A N 1
ATOM 768 C CA . GLU A 1 93 ? 15.905 -8.423 5.920 1.00 97.88 93 GLU A CA 1
ATOM 769 C C . GLU A 1 93 ? 14.998 -7.202 6.044 1.00 97.88 93 GLU A C 1
ATOM 771 O O . GLU A 1 93 ? 13.958 -7.266 6.708 1.00 97.88 93 GLU A O 1
ATOM 776 N N . MET A 1 94 ? 15.326 -6.137 5.319 1.00 97.88 94 MET A N 1
ATOM 777 C CA . MET A 1 94 ? 14.508 -4.941 5.220 1.00 97.88 94 MET A CA 1
ATOM 778 C C . MET A 1 94 ? 13.128 -5.269 4.649 1.00 97.88 94 MET A C 1
ATOM 780 O O . MET A 1 94 ? 12.115 -4.788 5.155 1.00 97.88 94 MET A O 1
ATOM 784 N N . PHE A 1 95 ? 13.042 -6.146 3.644 1.00 97.94 95 PHE A N 1
ATOM 785 C CA . PHE A 1 95 ? 11.752 -6.586 3.123 1.00 97.94 95 PHE A CA 1
ATOM 786 C C . PHE A 1 95 ? 10.911 -7.316 4.174 1.00 97.94 95 PHE A C 1
ATOM 788 O O . PHE A 1 95 ? 9.717 -7.035 4.313 1.00 97.94 95 PHE A O 1
ATOM 795 N N . ARG A 1 96 ? 11.512 -8.235 4.942 1.00 97.31 96 ARG A N 1
ATOM 796 C CA . ARG A 1 96 ? 10.821 -8.912 6.050 1.00 97.31 96 ARG A CA 1
ATOM 797 C C . ARG A 1 96 ? 10.332 -7.914 7.093 1.00 97.31 96 ARG A C 1
ATOM 799 O O . ARG A 1 96 ? 9.192 -8.044 7.542 1.00 97.31 96 ARG A O 1
ATOM 806 N N . TYR A 1 97 ? 11.143 -6.912 7.425 1.00 96.50 97 TYR A N 1
ATOM 807 C CA . TYR A 1 97 ? 10.749 -5.835 8.328 1.00 96.50 97 TYR A CA 1
ATOM 808 C C . TYR A 1 97 ? 9.552 -5.046 7.776 1.00 96.50 97 TYR A C 1
ATOM 810 O O . TYR A 1 97 ? 8.510 -5.000 8.427 1.00 96.50 97 TYR A O 1
ATOM 818 N N .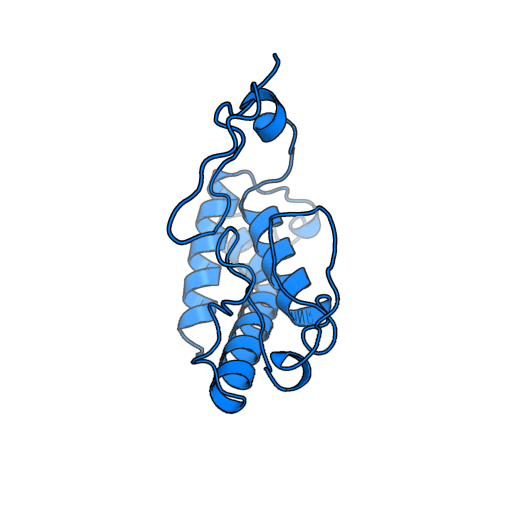 ILE A 1 98 ? 9.619 -4.557 6.531 1.00 96.00 98 ILE A N 1
ATOM 819 C CA . ILE A 1 98 ? 8.509 -3.857 5.856 1.00 96.00 98 ILE A CA 1
ATOM 820 C C . ILE A 1 98 ? 7.228 -4.706 5.873 1.00 96.00 98 ILE A C 1
ATOM 822 O O . ILE A 1 98 ? 6.151 -4.210 6.217 1.00 96.00 98 ILE A O 1
ATOM 826 N N . ARG A 1 99 ? 7.321 -6.005 5.549 1.00 95.75 99 ARG A N 1
ATOM 827 C CA . ARG A 1 99 ? 6.171 -6.923 5.603 1.00 95.75 99 ARG A CA 1
ATOM 828 C C . ARG A 1 99 ? 5.606 -7.070 7.011 1.00 95.75 99 ARG A C 1
ATOM 830 O O . ARG A 1 99 ? 4.388 -7.168 7.153 1.00 95.75 99 ARG A O 1
ATOM 837 N N . SER A 1 100 ? 6.463 -7.123 8.028 1.00 95.38 100 SER A N 1
ATOM 838 C CA . SER A 1 100 ? 6.043 -7.178 9.430 1.00 95.38 100 SER A CA 1
ATOM 839 C C . SER A 1 100 ? 5.264 -5.919 9.810 1.00 95.38 100 SER A C 1
ATOM 841 O O . SER A 1 100 ? 4.147 -6.032 10.314 1.00 95.38 100 SER A O 1
ATOM 843 N N . CYS A 1 101 ? 5.775 -4.737 9.452 1.00 95.25 101 CYS A N 1
ATOM 844 C CA . CYS A 1 101 ? 5.100 -3.462 9.693 1.00 95.25 101 CYS A CA 1
ATOM 845 C C . CYS A 1 101 ? 3.720 -3.413 9.025 1.00 95.25 101 CYS A C 1
ATOM 847 O O . CYS A 1 101 ? 2.732 -3.072 9.668 1.00 95.25 101 CYS A O 1
ATOM 849 N N . MET A 1 102 ? 3.618 -3.829 7.758 1.00 94.50 102 MET A N 1
ATOM 850 C CA . MET A 1 102 ? 2.338 -3.872 7.037 1.00 94.50 102 MET A CA 1
ATOM 851 C C . MET A 1 102 ? 1.326 -4.816 7.702 1.00 94.50 102 MET A C 1
ATOM 853 O O . MET A 1 102 ? 0.155 -4.466 7.849 1.00 94.50 102 MET A O 1
ATOM 857 N N . LYS A 1 103 ? 1.770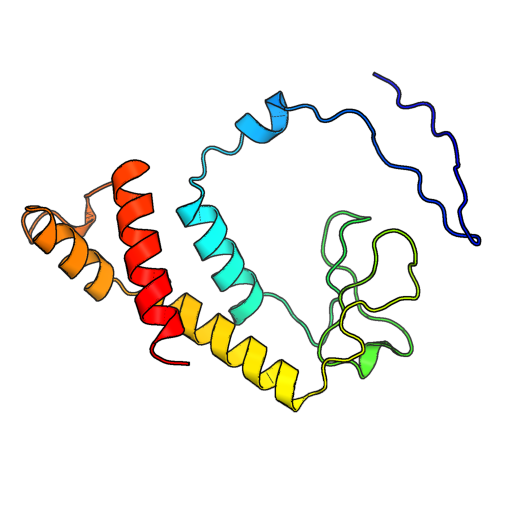 -6.004 8.138 1.00 95.12 103 LYS A N 1
ATOM 858 C CA . LYS A 1 103 ? 0.919 -6.964 8.862 1.00 95.12 103 L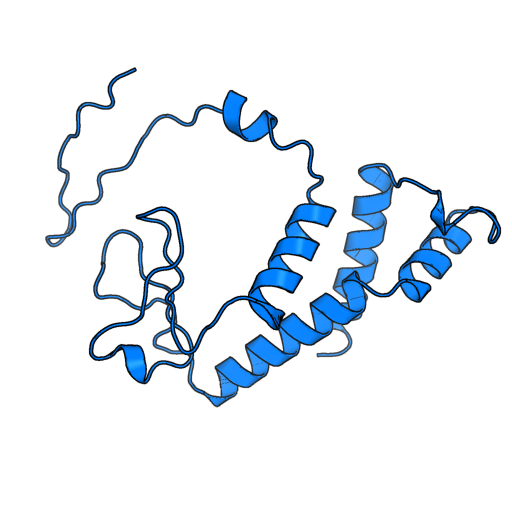YS A CA 1
ATOM 859 C C . LYS A 1 103 ? 0.462 -6.416 10.211 1.00 95.12 103 LYS A C 1
ATOM 861 O O . LYS A 1 103 ? -0.709 -6.573 10.547 1.00 95.12 103 LYS A O 1
ATOM 866 N N . HIS A 1 104 ? 1.358 -5.777 10.960 1.00 95.69 104 HIS A N 1
ATOM 867 C CA . HIS A 1 104 ? 1.031 -5.176 12.249 1.00 95.69 104 HIS A CA 1
ATOM 868 C C . HIS A 1 104 ? 0.012 -4.043 12.093 1.00 95.69 104 HIS A C 1
ATOM 870 O O . HIS A 1 104 ? -1.045 -4.078 12.720 1.00 95.69 104 HIS A O 1
ATOM 8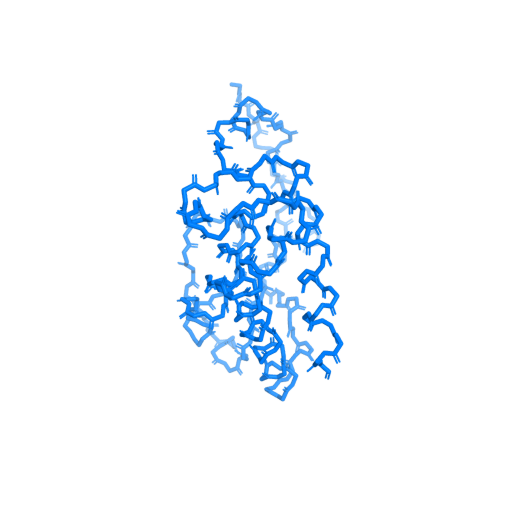76 N N . SER A 1 105 ? 0.269 -3.100 11.182 1.00 95.44 105 SER A N 1
ATOM 877 C CA . SER A 1 105 ? -0.660 -2.010 10.874 1.00 95.44 105 SER A CA 1
ATOM 878 C C . SER A 1 105 ? -2.030 -2.547 10.468 1.00 95.44 105 SER A C 1
ATOM 880 O O . SER A 1 105 ? -3.045 -2.097 10.989 1.00 95.44 105 SER A O 1
ATOM 882 N N . ARG A 1 106 ? -2.091 -3.576 9.612 1.00 95.38 106 ARG A N 1
ATOM 883 C CA . ARG A 1 106 ? -3.365 -4.228 9.274 1.00 95.38 106 ARG A CA 1
ATOM 884 C C . ARG A 1 106 ? -4.091 -4.756 10.511 1.00 95.38 106 ARG A C 1
ATOM 886 O O . ARG A 1 106 ? -5.292 -4.545 10.633 1.00 95.38 106 ARG A O 1
ATOM 893 N N . GLN A 1 107 ? -3.393 -5.464 11.400 1.00 95.25 107 GLN A N 1
ATOM 894 C CA . GLN A 1 107 ? -4.001 -6.015 12.615 1.00 95.25 107 GLN A CA 1
ATOM 895 C C . GLN A 1 107 ? -4.608 -4.911 13.482 1.00 95.25 107 GLN A C 1
ATOM 897 O O . GLN A 1 107 ? -5.756 -5.041 13.889 1.00 95.25 107 GLN A O 1
ATOM 902 N N . VAL A 1 108 ? -3.876 -3.815 13.695 1.00 95.88 108 VAL A N 1
ATOM 903 C CA . VAL A 1 108 ? -4.355 -2.656 14.463 1.00 95.88 108 VAL A CA 1
ATOM 904 C C . VAL A 1 108 ? -5.581 -2.026 13.800 1.00 95.88 108 VAL A C 1
ATOM 906 O O . VAL A 1 108 ? -6.592 -1.800 14.458 1.00 95.88 108 VAL A O 1
ATOM 909 N N . PHE A 1 109 ? -5.531 -1.784 12.489 1.00 94.50 109 PHE A N 1
ATOM 910 C CA . PHE A 1 109 ? -6.625 -1.138 11.761 1.00 94.50 109 PHE A CA 1
ATOM 911 C C . PHE A 1 109 ? -7.900 -1.981 11.664 1.00 94.50 109 PHE A C 1
ATOM 913 O O . PHE A 1 109 ? -8.981 -1.420 11.490 1.00 94.50 109 PHE A O 1
ATOM 920 N N . MET A 1 110 ? -7.783 -3.306 11.768 1.00 92.06 110 MET A N 1
ATOM 921 C CA . MET A 1 110 ? -8.910 -4.240 11.713 1.00 92.06 110 MET A CA 1
ATOM 922 C C . MET A 1 110 ? -9.359 -4.729 13.100 1.00 92.06 110 MET A C 1
ATOM 924 O O . MET A 1 110 ? -10.244 -5.584 13.181 1.00 92.06 110 MET A O 1
ATOM 928 N N . ASP A 1 111 ? -8.778 -4.212 14.186 1.00 94.00 111 ASP A N 1
ATOM 929 C CA . ASP A 1 111 ? -9.115 -4.631 15.546 1.00 94.00 111 ASP A CA 1
ATOM 930 C C . ASP A 1 111 ? -10.489 -4.083 15.973 1.00 94.00 111 ASP A C 1
ATOM 932 O O . ASP A 1 111 ? -10.697 -2.883 16.186 1.00 94.00 111 ASP A O 1
ATOM 936 N N . GLN A 1 112 ? -11.447 -4.997 16.125 1.00 91.31 112 GLN A N 1
ATOM 937 C CA . GLN A 1 112 ? -12.815 -4.674 16.526 1.00 91.31 112 GLN A CA 1
ATOM 938 C C . GLN A 1 112 ? -12.904 -4.145 17.963 1.00 91.31 112 GLN A C 1
ATOM 940 O O . GLN A 1 112 ? -13.786 -3.333 18.252 1.00 91.31 112 GLN A O 1
ATOM 945 N N . ASN A 1 113 ? -11.991 -4.544 18.851 1.00 93.19 113 ASN A N 1
ATOM 946 C CA . ASN A 1 113 ? -11.957 -4.044 20.223 1.00 93.19 113 ASN A CA 1
ATOM 947 C C . ASN A 1 113 ? -11.512 -2.582 20.240 1.00 93.19 113 ASN A C 1
ATOM 949 O O . ASN A 1 113 ? -12.184 -1.759 20.858 1.00 93.19 113 ASN A O 1
ATOM 953 N N . LEU A 1 114 ? -10.466 -2.230 19.481 1.00 94.38 114 LEU A N 1
ATOM 954 C CA . LEU A 1 114 ? -10.025 -0.834 19.351 1.00 94.38 114 LEU A CA 1
ATOM 955 C C . LEU A 1 114 ? -11.134 0.051 18.776 1.00 94.38 114 LEU A C 1
ATOM 957 O O . LEU A 1 114 ? -11.334 1.181 19.225 1.00 94.38 114 LEU A O 1
ATOM 961 N N . ARG A 1 115 ? -11.900 -0.464 17.807 1.00 93.12 115 ARG A N 1
ATOM 962 C CA . ARG A 1 115 ? -13.082 0.234 17.283 1.00 93.12 115 ARG A CA 1
ATOM 963 C C . ARG A 1 115 ? -14.129 0.454 18.373 1.00 93.12 115 ARG A C 1
ATOM 965 O O . ARG A 1 115 ? -14.657 1.559 18.504 1.00 93.12 115 ARG A O 1
ATOM 972 N N . ALA A 1 116 ? -14.456 -0.591 19.130 1.00 93.25 116 ALA A N 1
ATOM 973 C CA . ALA A 1 116 ? -15.466 -0.528 20.177 1.00 93.25 116 ALA A CA 1
ATOM 974 C C . ALA A 1 116 ? -15.071 0.456 21.289 1.00 93.25 116 ALA A C 1
ATOM 976 O O . ALA A 1 116 ? -15.892 1.276 21.702 1.00 93.25 116 ALA A O 1
ATOM 977 N N . GLU A 1 117 ? -13.814 0.420 21.729 1.00 94.31 117 GLU A N 1
ATOM 978 C CA . GLU A 1 117 ? -13.251 1.344 22.716 1.00 94.31 117 GLU A CA 1
ATOM 979 C C . GLU A 1 117 ? -13.308 2.791 22.230 1.00 94.31 117 GLU A C 1
ATOM 981 O O . GLU A 1 117 ? -13.793 3.667 22.953 1.00 94.31 117 GLU A O 1
ATOM 986 N N . PHE A 1 118 ? -12.902 3.037 20.981 1.00 95.00 118 PHE A N 1
ATOM 987 C CA . PHE A 1 118 ? -12.981 4.361 20.378 1.00 95.00 118 PHE A CA 1
ATOM 988 C C . PHE A 1 118 ? -14.423 4.885 20.356 1.00 95.00 118 PHE A C 1
ATOM 990 O O . PHE A 1 118 ? -14.682 5.994 20.821 1.00 95.00 118 PHE A O 1
ATOM 997 N N . LEU A 1 119 ? -15.392 4.089 19.901 1.00 94.75 119 LEU A N 1
ATOM 998 C CA . LEU A 1 119 ? -16.798 4.501 19.867 1.00 94.75 119 LEU A CA 1
ATOM 999 C C . LEU A 1 119 ? -17.373 4.746 21.273 1.00 94.75 119 LEU A C 1
ATOM 1001 O O . LEU A 1 119 ? -18.098 5.718 21.482 1.00 94.75 119 LEU A O 1
ATOM 1005 N N . VAL A 1 120 ? -17.021 3.922 22.262 1.00 94.56 120 VAL A N 1
ATOM 1006 C CA . VAL A 1 120 ? -17.415 4.169 23.658 1.00 94.56 120 VAL A CA 1
ATOM 1007 C C . VAL A 1 120 ? -16.830 5.492 24.159 1.00 94.56 120 VAL A C 1
ATOM 1009 O O . VAL A 1 120 ? -17.556 6.267 24.780 1.00 94.56 120 VAL A O 1
ATOM 1012 N N . SER A 1 121 ? -15.573 5.809 23.825 1.00 94.50 121 SER A N 1
ATOM 1013 C CA . SER A 1 121 ? -14.948 7.096 24.186 1.00 94.50 121 SER A CA 1
ATOM 1014 C C . SER A 1 121 ? -15.668 8.312 23.583 1.00 94.50 121 SER A C 1
ATOM 1016 O O . SER A 1 121 ? -15.609 9.410 24.131 1.00 94.50 121 SER A O 1
ATOM 1018 N N . LYS A 1 122 ? -16.402 8.107 22.483 1.00 94.56 122 LYS A N 1
ATOM 1019 C CA . LYS A 1 122 ? -17.213 9.119 21.791 1.00 94.56 122 LYS A CA 1
ATOM 1020 C C . LYS A 1 122 ? -18.676 9.147 22.252 1.00 94.56 122 LYS A C 1
ATOM 1022 O O . LYS A 1 122 ? -19.487 9.860 21.671 1.00 94.56 122 LYS A O 1
ATOM 1027 N N . GLY A 1 123 ? -19.019 8.394 23.301 1.00 93.19 123 GLY A N 1
ATOM 1028 C CA . GLY A 1 123 ? -20.346 8.387 23.922 1.00 93.19 123 GLY A CA 1
ATOM 1029 C C . GLY A 1 123 ? -21.351 7.412 23.301 1.00 93.19 123 GLY A C 1
ATOM 1030 O O . GLY A 1 123 ? -22.526 7.432 23.674 1.00 93.19 123 GLY A O 1
ATOM 1031 N N . PHE A 1 124 ? -20.929 6.536 22.383 1.00 92.94 124 PHE A N 1
ATOM 1032 C CA . PHE A 1 124 ? -21.817 5.520 21.814 1.00 92.94 124 PHE A CA 1
ATOM 1033 C C . PHE A 1 124 ? -22.081 4.380 22.811 1.00 92.94 124 PHE A C 1
ATOM 1035 O O . PHE A 1 124 ? -21.196 3.919 23.534 1.00 92.94 124 PHE A O 1
ATOM 1042 N N . ARG A 1 125 ? -23.325 3.882 22.842 1.00 88.69 125 ARG A N 1
ATOM 1043 C CA . ARG A 1 125 ? -23.733 2.791 23.743 1.00 88.69 125 ARG A CA 1
ATOM 1044 C C . ARG A 1 125 ? -23.203 1.443 23.252 1.00 88.69 125 ARG A C 1
ATOM 1046 O O . ARG A 1 125 ? -23.415 1.083 22.096 1.00 88.69 125 ARG A O 1
ATOM 1053 N N . ARG A 1 126 ? -22.641 0.645 24.171 1.00 81.69 126 ARG A N 1
ATOM 1054 C CA . ARG A 1 126 ? -22.070 -0.689 23.888 1.00 81.69 126 ARG A CA 1
ATOM 1055 C C . ARG A 1 126 ? -22.994 -1.623 23.095 1.00 81.69 126 ARG A C 1
ATOM 1057 O O . ARG A 1 126 ? -22.532 -2.297 22.189 1.00 81.69 126 ARG A O 1
ATOM 1064 N N . GLY A 1 127 ? -24.298 -1.620 23.376 1.00 79.50 127 GLY A N 1
ATOM 1065 C CA . GLY A 1 127 ? -25.265 -2.489 22.687 1.00 79.50 127 GLY A CA 1
ATOM 1066 C C . GLY A 1 127 ? -25.581 -2.119 21.229 1.00 79.50 127 GLY A C 1
ATOM 1067 O O . GLY A 1 127 ? -26.383 -2.804 20.603 1.00 79.50 127 GLY A O 1
ATOM 1068 N N . MET A 1 128 ? -25.015 -1.031 20.690 1.00 80.00 128 MET A N 1
ATOM 1069 C CA . MET A 1 128 ? -25.289 -0.560 19.323 1.00 80.00 128 MET A CA 1
ATOM 1070 C C . MET A 1 128 ? -24.038 -0.441 18.440 1.00 80.00 128 MET A C 1
ATOM 1072 O O . MET A 1 128 ? -24.174 -0.064 17.279 1.00 80.00 128 MET A O 1
ATOM 1076 N N . LEU A 1 129 ? -22.844 -0.761 18.954 1.00 83.75 129 LEU A N 1
ATOM 1077 C CA . LEU A 1 129 ? -21.560 -0.443 18.307 1.00 83.75 129 LEU A CA 1
ATOM 1078 C C . LEU A 1 129 ? -21.391 -1.084 16.924 1.00 83.75 129 LEU A C 1
ATOM 1080 O O . LEU A 1 129 ? -20.965 -0.404 15.991 1.00 83.75 129 LEU A O 1
ATOM 1084 N N . ASP A 1 130 ? -21.814 -2.338 16.764 1.00 78.69 130 ASP A N 1
ATOM 1085 C CA . ASP A 1 130 ? -21.687 -3.084 15.501 1.00 78.69 130 ASP A CA 1
ATOM 1086 C C . ASP A 1 130 ? -22.527 -2.484 14.363 1.00 78.69 130 ASP A C 1
ATOM 1088 O O . ASP A 1 130 ? -22.273 -2.732 13.187 1.00 78.69 130 ASP A O 1
ATOM 1092 N N . LYS A 1 131 ? -23.532 -1.669 14.709 1.00 81.06 131 LYS A N 1
ATOM 1093 C CA . LYS A 1 131 ? -24.426 -0.996 13.757 1.00 81.06 131 LYS A CA 1
ATOM 1094 C C . LYS A 1 131 ? -24.028 0.457 13.499 1.00 81.06 131 LYS A C 1
ATOM 1096 O O . LYS A 1 131 ? -24.640 1.109 12.653 1.00 81.06 131 LYS A O 1
ATOM 1101 N N . VAL A 1 132 ? -23.038 0.990 14.220 1.00 86.81 132 VAL A N 1
ATOM 1102 C CA . VAL A 1 132 ? -22.601 2.378 14.042 1.00 86.81 132 VAL A CA 1
ATOM 1103 C C . VAL A 1 132 ? -21.818 2.491 12.740 1.00 86.81 132 VAL A C 1
ATOM 1105 O O . VAL A 1 132 ? -20.680 2.026 12.634 1.00 86.81 132 VAL A O 1
ATOM 1108 N N . ARG A 1 133 ? -22.410 3.173 11.758 1.00 88.25 133 ARG A N 1
ATOM 1109 C CA . ARG A 1 133 ? -21.685 3.685 10.595 1.00 88.25 133 ARG A CA 1
ATOM 1110 C C . ARG A 1 133 ? -20.990 4.985 10.998 1.00 88.25 133 ARG A C 1
ATOM 1112 O O . ARG A 1 133 ? -21.658 5.950 11.356 1.00 88.25 133 ARG A O 1
ATOM 1119 N N . MET A 1 134 ? -19.659 4.992 10.967 1.00 89.94 134 MET A N 1
ATOM 1120 C CA . MET A 1 134 ? -18.879 6.200 11.243 1.00 89.94 134 MET A CA 1
ATOM 1121 C C . MET A 1 134 ? -18.919 7.112 10.014 1.00 89.94 134 MET A C 1
ATOM 1123 O O . MET A 1 134 ? -18.783 6.627 8.892 1.00 89.94 134 MET A O 1
ATOM 1127 N N . ASN A 1 135 ? -19.149 8.406 10.230 1.00 91.19 135 ASN A N 1
ATOM 1128 C CA . ASN A 1 135 ? -18.996 9.420 9.186 1.00 91.19 135 ASN A CA 1
ATOM 1129 C C . ASN A 1 135 ? -17.505 9.735 8.964 1.00 91.19 135 ASN A C 1
ATOM 1131 O O . ASN A 1 135 ? -16.647 9.250 9.707 1.00 91.19 135 ASN A O 1
ATOM 1135 N N . ASP A 1 136 ? -17.200 10.549 7.956 1.00 88.75 136 ASP A N 1
ATOM 1136 C CA . ASP A 1 136 ? -15.816 10.834 7.563 1.00 88.75 136 ASP A CA 1
ATOM 1137 C C . ASP A 1 136 ? -15.003 11.524 8.667 1.00 88.75 136 ASP A C 1
ATOM 1139 O O . ASP A 1 136 ? -13.834 11.187 8.862 1.00 88.75 136 ASP A O 1
ATOM 1143 N N . ASP A 1 137 ? -15.616 12.421 9.443 1.00 91.50 137 ASP A N 1
ATOM 1144 C CA . ASP A 1 137 ? -14.947 13.095 10.564 1.00 91.50 137 ASP A CA 1
ATOM 1145 C C . ASP A 1 137 ? -14.541 12.096 11.655 1.00 91.50 137 ASP A C 1
ATOM 1147 O O . ASP A 1 137 ? -13.394 12.068 12.107 1.00 91.50 137 ASP A O 1
ATOM 1151 N N . LEU A 1 138 ? -15.458 11.202 12.026 1.00 93.62 138 LEU A N 1
ATOM 1152 C CA . LEU A 1 138 ? -15.211 10.185 13.038 1.00 93.62 138 LEU A CA 1
ATOM 1153 C C . LEU A 1 138 ? -14.203 9.131 12.551 1.00 93.62 138 LEU A C 1
ATOM 1155 O O . LEU A 1 138 ? -13.346 8.698 13.323 1.00 93.62 138 LEU A O 1
ATOM 1159 N N . LEU A 1 139 ? -14.264 8.748 11.269 1.00 93.25 139 LEU A N 1
ATOM 1160 C CA . LEU A 1 139 ? -13.279 7.870 10.625 1.00 93.25 139 LEU A CA 1
ATOM 1161 C C . LEU A 1 139 ? -11.889 8.504 10.596 1.00 93.25 139 LEU A C 1
ATOM 1163 O O . LEU A 1 139 ? -10.901 7.805 10.816 1.00 93.25 139 LEU A O 1
ATOM 1167 N N . ARG A 1 140 ? -11.801 9.813 10.351 1.00 91.25 140 ARG A N 1
ATOM 1168 C CA . ARG A 1 140 ? -10.539 10.554 10.381 1.00 91.25 140 ARG A CA 1
ATOM 1169 C C . ARG A 1 140 ? -9.917 10.517 11.772 1.00 91.25 140 ARG A C 1
ATOM 1171 O O . ARG A 1 140 ? -8.743 10.175 11.896 1.00 91.25 140 ARG A O 1
ATOM 1178 N N . GLU A 1 141 ? -10.686 10.838 12.808 1.00 94.31 141 GLU A N 1
ATOM 1179 C CA . GLU A 1 141 ? -10.205 10.787 14.193 1.00 94.31 141 GLU A CA 1
ATOM 1180 C C . GLU A 1 141 ? -9.777 9.371 14.599 1.00 94.31 141 GLU A C 1
ATOM 1182 O O . GLU A 1 141 ? -8.703 9.182 15.176 1.00 94.31 141 GLU A O 1
ATOM 1187 N N . TYR A 1 142 ? -10.581 8.365 14.242 1.00 94.94 142 TYR A N 1
ATOM 1188 C CA . TYR A 1 142 ? -10.254 6.968 14.501 1.00 94.94 142 TYR A CA 1
ATOM 1189 C C . TYR A 1 142 ? -8.968 6.551 13.782 1.00 94.94 142 TYR A C 1
ATOM 1191 O O . TYR A 1 142 ? -8.060 6.008 14.407 1.00 94.94 142 TYR A O 1
ATOM 1199 N N . GLY A 1 143 ? -8.840 6.875 12.494 1.00 93.31 143 GLY A N 1
ATOM 1200 C CA . GLY A 1 143 ? -7.651 6.583 11.698 1.00 93.31 143 GLY A CA 1
ATOM 1201 C C . GLY A 1 143 ? -6.377 7.182 12.297 1.00 93.31 143 GLY A C 1
ATOM 1202 O O . GLY A 1 143 ? -5.375 6.480 12.399 1.00 93.31 143 GLY A O 1
ATOM 1203 N N . VAL A 1 144 ? -6.416 8.433 12.773 1.00 91.94 144 VAL A N 1
ATOM 1204 C CA . VAL A 1 144 ? -5.269 9.060 13.461 1.00 91.94 144 VAL A CA 1
ATOM 1205 C C . VAL A 1 144 ? -4.886 8.285 14.724 1.00 91.94 144 VAL A C 1
ATOM 1207 O O . VAL A 1 144 ? -3.701 8.017 14.932 1.00 91.94 144 VAL A O 1
ATOM 1210 N N . SER A 1 145 ? -5.866 7.870 15.535 1.00 93.12 145 SER A N 1
ATOM 1211 C CA . SER A 1 145 ? -5.594 7.073 16.740 1.00 93.12 145 SER A CA 1
ATOM 1212 C C . SER A 1 145 ? -4.942 5.722 16.411 1.00 93.12 145 SER A C 1
ATOM 1214 O O . SER A 1 145 ? -3.981 5.312 17.062 1.00 93.12 145 SER A O 1
ATOM 1216 N N . LEU A 1 146 ? -5.392 5.062 15.340 1.00 94.81 146 LEU A N 1
ATOM 1217 C CA . LEU A 1 146 ? -4.845 3.782 14.893 1.00 94.81 146 LEU A CA 1
ATOM 1218 C C . LEU A 1 146 ? -3.439 3.917 14.301 1.00 94.81 146 LEU A C 1
ATOM 1220 O O . LEU A 1 146 ? -2.599 3.044 14.526 1.00 94.81 146 LEU A O 1
ATOM 1224 N N . LEU A 1 147 ? -3.150 5.008 13.583 1.00 91.62 147 LEU A N 1
ATOM 1225 C CA . LEU A 1 147 ? -1.800 5.295 13.086 1.00 91.62 147 LEU A CA 1
ATOM 1226 C C . LEU A 1 147 ? -0.805 5.423 14.240 1.00 91.62 147 LEU A C 1
ATOM 1228 O O . LEU A 1 147 ? 0.266 4.825 14.191 1.00 91.62 147 LEU A O 1
ATOM 1232 N N . GLN A 1 148 ? -1.173 6.147 15.300 1.00 90.00 148 GLN A N 1
ATOM 1233 C CA . GLN A 1 148 ? -0.328 6.277 16.488 1.00 90.00 148 GLN A CA 1
ATOM 1234 C C . GLN A 1 148 ? -0.060 4.913 17.133 1.00 90.00 148 GLN A C 1
ATOM 1236 O O . GLN A 1 148 ? 1.091 4.580 17.409 1.00 90.00 148 GLN A O 1
ATOM 1241 N N . LEU A 1 149 ? -1.097 4.088 17.300 1.00 91.38 149 LEU A N 1
ATOM 1242 C CA . LEU A 1 149 ? -0.956 2.735 17.848 1.00 91.38 149 LEU A CA 1
ATOM 1243 C C . LEU A 1 149 ? -0.095 1.816 16.971 1.00 91.38 149 LEU A C 1
ATOM 1245 O O . LEU A 1 149 ? 0.622 0.974 17.507 1.00 91.38 149 LEU A O 1
ATOM 1249 N N . SER A 1 150 ? -0.153 1.994 15.649 1.00 88.56 150 SER A N 1
ATOM 1250 C CA . SER A 1 150 ? 0.636 1.213 14.691 1.00 88.56 150 SER A CA 1
ATOM 1251 C C . SER A 1 150 ? 2.119 1.584 14.719 1.00 88.56 150 SER A C 1
ATOM 1253 O O . SER A 1 150 ? 2.944 0.722 14.461 1.00 88.56 150 SER A O 1
ATOM 1255 N N . ILE A 1 151 ? 2.466 2.842 15.026 1.00 81.06 151 ILE A N 1
ATOM 1256 C CA . ILE A 1 151 ? 3.858 3.329 15.063 1.00 81.06 151 ILE A CA 1
ATOM 1257 C C . ILE A 1 151 ? 4.526 3.031 16.408 1.00 81.06 151 ILE A C 1
ATOM 1259 O O . ILE A 1 151 ? 5.687 2.650 16.440 1.00 81.06 151 ILE A O 1
ATOM 1263 N N . ILE A 1 152 ? 3.804 3.182 17.522 1.00 67.25 152 ILE A N 1
ATOM 1264 C CA . ILE A 1 152 ? 4.362 3.025 18.882 1.00 67.25 152 ILE A CA 1
ATOM 1265 C C . ILE A 1 152 ? 4.825 1.581 19.167 1.00 67.25 152 ILE A C 1
ATOM 1267 O O . ILE A 1 152 ? 5.575 1.344 20.111 1.00 67.25 152 ILE A O 1
ATOM 1271 N N . LYS A 1 153 ? 4.374 0.610 18.366 1.00 59.47 153 LYS A N 1
ATOM 1272 C CA . LYS A 1 153 ? 4.681 -0.819 18.519 1.00 59.47 153 LYS A CA 1
ATOM 1273 C C . LYS A 1 153 ? 5.670 -1.366 17.473 1.00 59.47 153 LYS A C 1
ATOM 1275 O O . LYS A 1 153 ? 5.839 -2.586 17.415 1.00 59.47 153 LYS A O 1
ATOM 1280 N N . LEU A 1 154 ? 6.290 -0.497 16.667 1.00 56.16 154 LEU A N 1
ATOM 1281 C CA . LEU A 1 154 ? 7.397 -0.818 15.749 1.00 56.16 154 LEU A CA 1
ATOM 1282 C C . LEU A 1 154 ? 8.751 -0.521 16.392 1.00 56.16 154 LEU A C 1
ATOM 1284 O O . LEU A 1 154 ? 9.702 -1.258 16.048 1.00 56.16 154 LEU A O 1
#

Sequence (154 aa):
MNNPSEEKYVNGWNVDFWKFVDVGQSQRIGISTYELFVGFLDYFSAHFQFDKHMVQINTPGNVVKMGRWYRCPLVIRDPFELDHNLAQGVDEEMFRYIRSCMKHSRQVFMDQNLRAEFLVSKGFRRGMLDKVRMNDDLLREYGVSLLQLSIIKL

Organism: Strongylus vulgaris (NCBI:txid40348)

InterPro domains:
  IPR002058 PAP/25A-associated [PF03828] (35-84)

Secondary structure (DSSP, 8-state):
--------EETTEE--------HHHHTT----HHHHHHHHHHIIIII--TTTEEB-SSSSS-EE--GGGGG-S--BB-SS-TT-BTTTT--HHHHHHHHHHHHHHHHHHT-HHHHHHHHHHTT--GGGGGG-PPPHHHHHHHHHHHHHHHHHT-

Foldseek 3Di:
DDPPPPQDDDPRWRPDDDPDDPVVVVVVPPAAPLRVVLVVLCCVLPPDPQLFFAAEDQDPDTHGDDDPCNQPSYAHADHTNRVDGPCPVQDPVNSVVVSVLSVLLSCLSPDPVLQLVLVVVVVDDSVCSVVDDDDNVSSVVSVVVSVVVSVVVD

Radius of gyration: 20.25 Å; chains: 1; bounding box: 43×29×54 Å